Protein AF-A0A1S8CRT4-F1 (afdb_monomer)

Mean predicted aligned error: 5.31 Å

Solvent-accessible surface area (backbone atoms only — not comparable to full-atom values): 3824 Å² total; per-residue (Å²): 107,50,80,47,73,55,9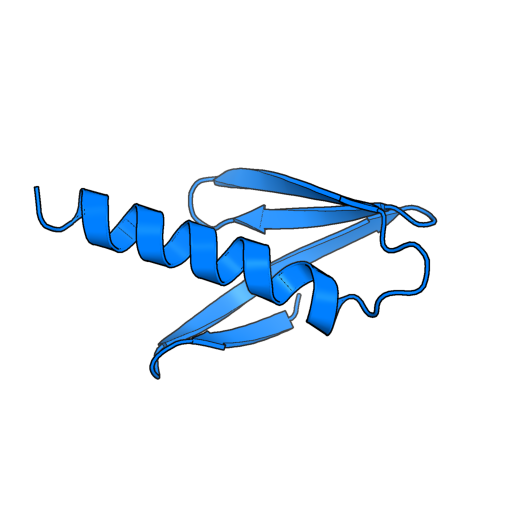8,88,46,76,43,80,37,44,58,50,73,58,92,57,36,37,39,36,49,44,96,87,75,50,72,49,77,46,71,38,86,88,52,52,68,74,67,63,47,49,62,58,52,53,52,49,52,54,54,49,52,60,62,69,78,104

Sequence (62 aa):
MMEYTIEGITHKVEYDVFDDELIVYLPDGTTRTTWLRGLTIKTAIRPHLISYLNGQKVRHEM

Secondary structure (DSSP, 8-state):
-EEEEETTEEEEEEEEEETTEEEEE-TTS-EEEEE-TT--HHHHHHHHHHHHHHHHHHHH--

Foldseek 3Di:
DDWDADPNDIDDWDWDDDPQKIWTQDPVRDIDIDRCVVPDPVVVVVVVVVVVVVVVVVVVVD

pLDDT: mean 83.39, std 10.32, range [48.66, 94.56]

Nearest PDB structures (foldseek):
  2a0s-assembly1_A  TM=8.019E-01  e=2.632E+00  Plasmodium vivax
  6n45-assembly1_B  TM=4.903E-01  e=1.809E+00  Homo sapiens
  8yqu-assembly1_G  TM=4.952E-01  e=1.596E+00  African swine fever virus
  9g8m-assembly1_M  TM=5.865E-01  e=3.830E+00  Homo sapiens
  8v48-assembly1_B  TM=3.358E-01  e=1.030E+00  Escherichia coli B185

Radius of gyration: 11.99 Å; Cα contacts (8 Å, |Δi|>4): 71; chains: 1; bounding box: 32×17×32 Å

Organism: NCBI:txid1907941

Structure (mmCIF, N/CA/C/O backbone):
data_AF-A0A1S8CRT4-F1
#
_entry.id   AF-A0A1S8CRT4-F1
#
loop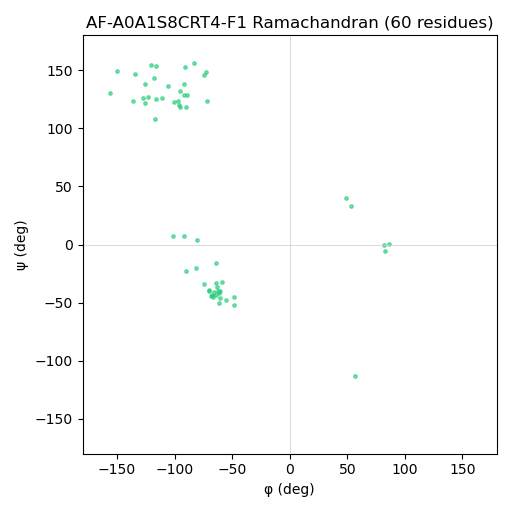_
_atom_site.group_PDB
_atom_site.id
_atom_site.type_symbol
_atom_site.label_atom_id
_atom_site.label_alt_id
_atom_site.label_comp_id
_atom_site.label_asym_id
_atom_site.label_entity_id
_atom_site.label_seq_id
_atom_site.pdbx_PDB_ins_code
_atom_site.Cartn_x
_atom_site.Cartn_y
_atom_site.Cartn_z
_atom_site.occupancy
_atom_site.B_iso_or_equiv
_atom_site.auth_seq_id
_atom_site.auth_comp_id
_atom_site.auth_asym_id
_atom_site.auth_atom_id
_atom_site.pdbx_PDB_model_num
ATOM 1 N N . MET A 1 1 ? 2.208 -10.036 -1.542 1.00 73.88 1 MET A N 1
ATOM 2 C CA . MET A 1 1 ? 1.569 -9.823 -0.219 1.00 73.88 1 MET A CA 1
ATOM 3 C C . MET A 1 1 ? 2.567 -9.171 0.738 1.00 73.88 1 MET A C 1
ATOM 5 O O . MET A 1 1 ? 3.726 -9.570 0.740 1.00 73.88 1 MET A O 1
ATOM 9 N N . MET A 1 2 ? 2.150 -8.159 1.505 1.00 80.44 2 MET A N 1
ATOM 10 C CA . MET A 1 2 ? 2.955 -7.479 2.537 1.00 80.44 2 MET A CA 1
ATOM 11 C C . MET A 1 2 ? 2.128 -7.301 3.817 1.00 80.44 2 MET A C 1
ATOM 13 O O . MET A 1 2 ? 0.917 -7.096 3.756 1.00 80.44 2 MET A O 1
ATOM 17 N N . GLU A 1 3 ? 2.794 -7.364 4.969 1.00 83.44 3 GLU A N 1
ATOM 18 C CA . GLU A 1 3 ? 2.209 -7.037 6.271 1.00 83.44 3 GLU A CA 1
ATOM 19 C C . GLU A 1 3 ? 2.520 -5.583 6.627 1.00 83.44 3 GLU A C 1
ATOM 21 O O . GLU A 1 3 ? 3.659 -5.124 6.496 1.00 83.44 3 GLU A O 1
ATOM 26 N N . TYR A 1 4 ? 1.499 -4.846 7.055 1.00 76.12 4 TYR A N 1
ATOM 27 C CA . TYR A 1 4 ? 1.630 -3.440 7.407 1.00 76.12 4 TYR A CA 1
ATOM 28 C C . TYR A 1 4 ? 0.890 -3.147 8.712 1.00 76.12 4 TYR A C 1
ATOM 30 O O . TYR A 1 4 ? -0.306 -3.409 8.827 1.00 76.12 4 TYR A O 1
ATOM 38 N N . THR A 1 5 ? 1.598 -2.601 9.701 1.00 80.94 5 THR A N 1
ATOM 39 C CA . THR A 1 5 ? 1.021 -2.255 11.005 1.00 80.94 5 THR A CA 1
ATOM 40 C C . THR A 1 5 ? 0.635 -0.780 11.036 1.00 80.94 5 THR A C 1
ATOM 42 O O . THR A 1 5 ? 1.492 0.093 10.879 1.00 80.94 5 THR A O 1
ATOM 45 N N . ILE A 1 6 ? -0.650 -0.493 11.255 1.00 74.69 6 ILE A N 1
ATOM 46 C CA . ILE A 1 6 ? -1.190 0.862 11.446 1.00 74.69 6 ILE A CA 1
ATOM 47 C C . ILE A 1 6 ? -1.905 0.883 12.789 1.00 74.69 6 ILE A C 1
ATOM 49 O O . ILE A 1 6 ? -2.730 0.021 13.063 1.00 74.69 6 ILE A O 1
ATOM 53 N N . GLU A 1 7 ? -1.546 1.844 13.644 1.00 77.06 7 GLU A N 1
ATOM 54 C CA . GLU A 1 7 ? -2.156 2.020 14.974 1.00 77.06 7 GLU A CA 1
ATOM 55 C C . GLU A 1 7 ? -2.143 0.741 15.838 1.00 77.06 7 GLU A C 1
ATOM 57 O O . GLU A 1 7 ? -3.046 0.489 16.627 1.00 77.06 7 GLU A O 1
ATOM 62 N N . GLY A 1 8 ? -1.106 -0.089 15.681 1.00 80.44 8 GLY A N 1
ATOM 63 C CA . GLY A 1 8 ? -0.961 -1.357 16.403 1.00 80.44 8 GLY A CA 1
ATOM 64 C C . GLY A 1 8 ? -1.722 -2.540 15.793 1.00 80.44 8 GLY A C 1
ATOM 65 O O . GLY A 1 8 ? -1.522 -3.668 16.236 1.00 80.44 8 GLY A O 1
ATOM 66 N N . ILE A 1 9 ? -2.526 -2.325 14.747 1.00 78.31 9 ILE A N 1
ATOM 67 C CA . ILE A 1 9 ? -3.234 -3.385 14.025 1.00 78.31 9 ILE A CA 1
ATOM 68 C C . ILE A 1 9 ? -2.425 -3.768 12.787 1.00 78.31 9 ILE A C 1
ATOM 70 O O . ILE A 1 9 ? -2.085 -2.925 11.955 1.00 78.31 9 ILE A O 1
ATOM 74 N N . THR A 1 10 ? -2.085 -5.052 12.671 1.00 82.31 10 THR A N 1
ATOM 75 C CA . THR A 1 10 ? -1.363 -5.578 11.507 1.00 82.31 10 THR A CA 1
ATOM 76 C C . THR A 1 10 ? -2.356 -6.031 10.450 1.00 82.31 10 THR A C 1
ATOM 78 O O . THR A 1 10 ? -3.149 -6.942 10.677 1.00 82.31 10 THR A O 1
ATOM 81 N N . HIS A 1 11 ? -2.285 -5.401 9.282 1.00 77.75 11 HIS A N 1
ATOM 82 C CA . HIS A 1 11 ? -3.096 -5.733 8.123 1.00 77.75 11 HIS A CA 1
ATOM 83 C C . HIS A 1 11 ? -2.251 -6.466 7.085 1.00 77.75 11 HIS A C 1
ATOM 85 O O . HIS A 1 11 ? -1.120 -6.072 6.787 1.00 77.75 11 HIS A O 1
ATOM 91 N N . LYS A 1 12 ? -2.825 -7.529 6.520 1.00 83.56 12 LYS A N 1
ATOM 92 C CA . LYS A 1 12 ? -2.272 -8.217 5.354 1.00 83.56 12 LYS A CA 1
ATOM 93 C C . LYS A 1 12 ? -2.830 -7.567 4.104 1.00 83.56 12 LYS A C 1
ATOM 95 O O . LYS A 1 12 ? -4.039 -7.376 3.998 1.00 83.56 12 LYS A O 1
ATOM 100 N N . VAL A 1 13 ? -1.936 -7.206 3.195 1.00 83.69 13 VAL A N 1
ATOM 101 C CA . VAL A 1 13 ? -2.280 -6.460 1.989 1.00 83.69 13 VAL A CA 1
ATOM 102 C C . VAL A 1 13 ? -1.733 -7.198 0.790 1.00 83.69 13 VAL A C 1
ATOM 104 O O . VAL A 1 13 ? -0.540 -7.525 0.708 1.00 83.69 13 VAL A O 1
ATOM 107 N N . GLU A 1 14 ? -2.625 -7.462 -0.147 1.00 90.75 14 GLU A N 1
ATOM 108 C CA . GLU A 1 14 ? -2.278 -8.000 -1.446 1.00 90.75 14 GLU A CA 1
ATOM 109 C C . GLU A 1 14 ? -2.069 -6.837 -2.405 1.00 90.75 14 GLU A C 1
ATOM 111 O O . GLU A 1 14 ? -2.772 -5.827 -2.365 1.00 90.75 14 GLU A O 1
ATOM 116 N N . TYR A 1 15 ? -1.036 -6.951 -3.225 1.00 91.88 15 TYR A N 1
ATOM 117 C CA . TYR A 1 15 ? -0.723 -5.955 -4.229 1.00 91.88 15 TYR A CA 1
ATOM 118 C C . TYR A 1 15 ? -0.053 -6.638 -5.412 1.00 91.88 15 TYR A C 1
ATOM 120 O O . TYR A 1 15 ? 0.673 -7.617 -5.217 1.00 91.88 15 TYR A O 1
ATOM 128 N N . ASP A 1 16 ? -0.265 -6.068 -6.589 1.00 94.12 16 ASP A N 1
ATOM 129 C CA . ASP A 1 16 ? 0.439 -6.394 -7.821 1.00 94.12 16 ASP A CA 1
ATOM 130 C C . ASP A 1 16 ? 1.140 -5.150 -8.355 1.00 94.12 16 ASP A C 1
ATOM 132 O O . ASP A 1 16 ? 0.740 -4.018 -8.076 1.00 94.12 16 ASP A O 1
ATOM 136 N N . VAL A 1 17 ? 2.202 -5.365 -9.125 1.00 92.69 17 VAL A N 1
ATOM 137 C CA . VAL A 1 17 ? 2.893 -4.296 -9.843 1.00 92.69 17 VAL A CA 1
ATOM 138 C C . VAL A 1 17 ? 2.962 -4.678 -11.309 1.00 92.69 17 VAL A C 1
ATOM 140 O O . VAL A 1 17 ? 3.517 -5.721 -11.657 1.00 92.69 17 VAL A O 1
ATOM 143 N N . PHE A 1 18 ? 2.403 -3.819 -12.153 1.00 92.25 18 PHE A N 1
ATOM 144 C CA . PHE A 1 18 ? 2.451 -3.934 -13.601 1.00 92.25 18 PHE A CA 1
ATOM 145 C C . PHE A 1 18 ? 3.198 -2.724 -14.146 1.00 92.25 18 PHE A C 1
ATOM 147 O O . PHE A 1 18 ? 2.685 -1.610 -14.11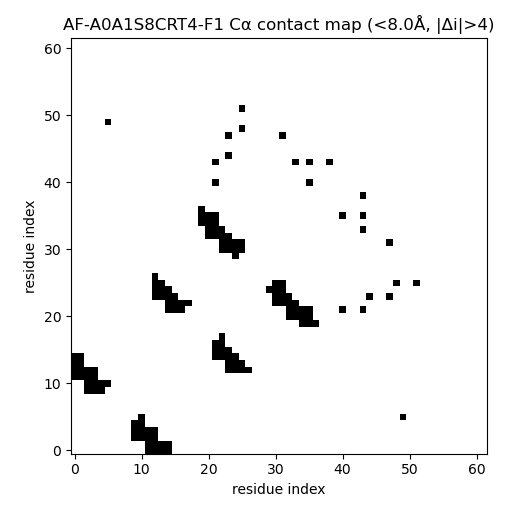8 1.00 92.25 18 PHE A O 1
ATOM 154 N N . ASP A 1 19 ? 4.419 -2.953 -14.630 1.00 90.69 19 ASP A N 1
ATOM 155 C CA . ASP A 1 19 ? 5.326 -1.890 -15.073 1.00 90.69 19 ASP A CA 1
ATOM 156 C C . ASP A 1 19 ? 5.578 -0.859 -13.950 1.00 90.69 19 ASP A C 1
ATOM 158 O O . ASP A 1 19 ? 6.165 -1.210 -12.924 1.00 90.69 19 ASP A O 1
ATOM 162 N N . ASP A 1 20 ? 5.108 0.379 -14.105 1.00 92.62 20 ASP A N 1
ATOM 163 C CA . ASP A 1 20 ? 5.187 1.436 -13.087 1.00 92.62 20 ASP A CA 1
ATOM 164 C C . ASP A 1 20 ? 3.857 1.641 -12.329 1.00 92.62 20 ASP A C 1
ATOM 166 O O . ASP A 1 20 ? 3.730 2.574 -11.539 1.00 92.62 20 ASP A O 1
ATOM 170 N N . GLU A 1 21 ? 2.849 0.790 -12.538 1.00 94.56 21 GLU A N 1
ATOM 171 C CA . GLU A 1 21 ? 1.561 0.850 -11.843 1.00 94.56 21 GLU A CA 1
ATOM 172 C C . GLU A 1 21 ? 1.487 -0.171 -10.700 1.00 94.56 21 GLU A C 1
ATOM 174 O O . GLU A 1 21 ? 1.604 -1.381 -10.886 1.00 94.56 21 GLU A O 1
ATOM 179 N N . LEU A 1 22 ? 1.244 0.329 -9.492 1.00 94.12 22 LEU A N 1
ATOM 180 C CA . LEU A 1 22 ? 0.920 -0.457 -8.309 1.00 94.12 22 LEU A CA 1
ATOM 181 C C . LEU A 1 22 ? -0.597 -0.609 -8.192 1.00 94.12 22 LEU A C 1
ATOM 183 O O . LEU A 1 22 ? -1.315 0.389 -8.133 1.00 94.12 22 LEU A O 1
ATOM 187 N N . ILE A 1 23 ? -1.059 -1.846 -8.041 1.00 94.44 23 ILE A N 1
ATOM 188 C CA . ILE A 1 23 ? -2.447 -2.212 -7.753 1.00 94.44 23 ILE A CA 1
ATOM 189 C C . ILE A 1 23 ? -2.503 -2.777 -6.335 1.00 94.44 23 ILE A C 1
ATOM 191 O O . ILE A 1 23 ? -1.765 -3.697 -6.006 1.00 94.44 23 ILE A O 1
ATOM 195 N N . VAL A 1 24 ? -3.369 -2.232 -5.485 1.00 91.81 24 VAL A N 1
ATOM 196 C CA . VAL A 1 24 ? -3.555 -2.649 -4.089 1.00 91.81 24 VAL A CA 1
ATOM 197 C C . VAL A 1 24 ? -4.963 -3.202 -3.920 1.00 91.81 24 VAL A C 1
ATOM 199 O O . VAL A 1 24 ? -5.934 -2.500 -4.206 1.00 91.81 24 VAL A O 1
ATOM 202 N N . TYR A 1 25 ? -5.071 -4.429 -3.416 1.00 90.25 25 TYR A N 1
ATOM 203 C CA . TYR A 1 25 ? -6.341 -5.079 -3.104 1.00 90.25 25 TYR A CA 1
ATOM 204 C C . TYR A 1 25 ? -6.659 -4.862 -1.624 1.00 90.25 25 TYR A C 1
ATOM 206 O O . TYR A 1 25 ? -5.891 -5.248 -0.736 1.00 90.25 25 TYR A O 1
ATOM 214 N N . LEU A 1 26 ? -7.773 -4.183 -1.360 1.00 85.94 26 LEU A N 1
ATOM 215 C CA . LEU A 1 26 ? -8.218 -3.860 -0.012 1.00 85.94 26 LEU A CA 1
ATOM 216 C C . LEU A 1 26 ? -9.152 -4.953 0.533 1.00 85.94 26 LEU A C 1
ATOM 218 O O . LEU A 1 26 ? -9.847 -5.618 -0.237 1.00 85.94 26 LEU A O 1
ATOM 222 N N . PRO A 1 27 ? -9.219 -5.134 1.866 1.00 80.44 27 PRO A N 1
ATOM 223 C CA . PRO A 1 27 ? -10.051 -6.178 2.471 1.00 80.44 27 PRO A CA 1
ATOM 224 C C . PRO A 1 27 ? -11.566 -6.031 2.253 1.00 80.44 27 PRO A C 1
ATOM 226 O O . PRO A 1 27 ? -12.294 -6.992 2.476 1.00 80.44 27 PRO A O 1
ATOM 229 N N . ASP A 1 28 ? -12.061 -4.863 1.831 1.00 81.81 28 ASP A N 1
ATOM 230 C CA . ASP A 1 28 ? -13.469 -4.663 1.452 1.00 81.81 28 ASP A CA 1
ATOM 231 C C . ASP A 1 28 ? -13.787 -5.141 0.023 1.00 81.81 28 ASP A C 1
ATOM 233 O O . ASP A 1 28 ? -14.907 -4.958 -0.454 1.00 81.81 28 ASP A O 1
ATOM 237 N N . GLY A 1 29 ? -12.808 -5.741 -0.660 1.00 83.44 29 GLY A N 1
ATOM 238 C CA . GLY A 1 29 ? -12.918 -6.193 -2.044 1.00 83.44 29 GLY A CA 1
ATOM 239 C C . GLY A 1 29 ? -12.694 -5.085 -3.071 1.00 83.44 29 GLY A C 1
ATOM 240 O O . GLY A 1 29 ? -12.752 -5.357 -4.270 1.00 83.44 29 GLY A O 1
ATOM 241 N N . THR A 1 30 ? -12.429 -3.846 -2.642 1.00 87.38 30 THR A N 1
ATOM 242 C CA . THR A 1 30 ? -12.088 -2.758 -3.562 1.00 87.38 30 THR A CA 1
ATOM 243 C C . THR A 1 30 ? -10.609 -2.778 -3.926 1.00 87.38 30 THR A C 1
ATOM 245 O O . THR A 1 30 ? -9.756 -3.281 -3.194 1.00 87.38 30 THR A O 1
ATOM 248 N N . THR A 1 31 ? -10.289 -2.194 -5.077 1.00 91.25 31 THR A N 1
ATOM 249 C CA . THR A 1 31 ? -8.914 -2.046 -5.554 1.00 91.25 31 THR A CA 1
ATOM 250 C C . THR A 1 31 ? -8.551 -0.581 -5.699 1.00 91.25 31 THR A C 1
ATOM 252 O O . THR A 1 31 ? -9.373 0.233 -6.125 1.00 91.25 31 THR A O 1
ATOM 255 N N . ARG A 1 32 ? -7.301 -0.239 -5.390 1.00 91.69 32 ARG A N 1
ATOM 256 C CA . ARG A 1 32 ? -6.748 1.102 -5.617 1.00 91.69 32 ARG A CA 1
ATOM 257 C C . ARG A 1 32 ? -5.472 1.010 -6.426 1.00 91.69 32 ARG A C 1
ATOM 259 O O . ARG A 1 32 ? -4.643 0.152 -6.145 1.00 91.69 32 ARG A O 1
ATOM 266 N N . THR A 1 33 ? -5.300 1.913 -7.386 1.00 92.9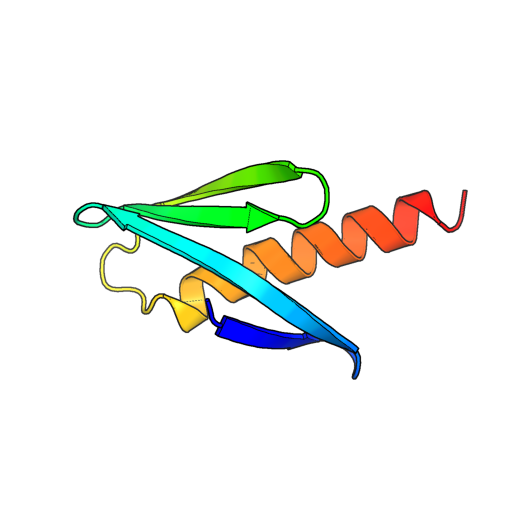4 33 THR A N 1
ATOM 267 C CA . THR A 1 33 ? -4.096 1.951 -8.218 1.00 92.94 33 THR A CA 1
ATOM 268 C C . THR A 1 33 ? -3.294 3.231 -8.017 1.00 92.94 33 THR A C 1
ATOM 270 O O . THR A 1 33 ? -3.803 4.264 -7.563 1.00 92.94 33 THR A O 1
ATOM 273 N N . THR A 1 34 ? -1.990 3.159 -8.267 1.00 92.56 34 THR A N 1
ATOM 274 C CA . THR A 1 34 ? -1.065 4.289 -8.163 1.00 92.56 34 THR A CA 1
ATOM 275 C C . THR A 1 34 ? 0.151 4.057 -9.035 1.00 92.56 34 THR A C 1
ATOM 277 O O . THR A 1 34 ? 0.812 3.034 -8.924 1.00 92.56 34 THR A O 1
ATOM 280 N N . TRP A 1 35 ? 0.494 5.055 -9.839 1.00 94.31 35 TRP A N 1
ATOM 281 C CA . TRP A 1 35 ? 1.763 5.086 -10.555 1.00 94.31 35 TRP A CA 1
ATOM 282 C C . TRP A 1 35 ? 2.903 5.350 -9.572 1.00 94.31 35 TRP A C 1
ATOM 284 O O . TRP A 1 35 ? 2.873 6.349 -8.847 1.00 94.31 35 TRP A O 1
ATOM 294 N N . LEU A 1 36 ? 3.889 4.457 -9.533 1.00 92.38 36 LEU A N 1
ATOM 295 C CA . LEU A 1 36 ? 5.026 4.528 -8.628 1.00 92.38 36 LEU A CA 1
ATOM 296 C C . LEU A 1 36 ? 5.906 5.729 -8.971 1.00 92.38 36 LEU A C 1
ATOM 298 O O . LEU A 1 36 ? 6.263 6.475 -8.061 1.00 92.38 36 LEU A O 1
ATOM 302 N N . ARG A 1 37 ? 6.219 5.974 -10.249 1.00 91.19 37 ARG A N 1
ATOM 303 C CA . ARG A 1 37 ? 7.021 7.127 -10.705 1.00 91.19 37 ARG A CA 1
ATOM 304 C C . ARG A 1 37 ? 8.315 7.298 -9.901 1.00 91.19 37 ARG A C 1
ATOM 306 O O . ARG A 1 37 ? 8.689 8.409 -9.527 1.00 91.19 37 ARG A O 1
ATOM 313 N N . GLY A 1 38 ? 8.970 6.181 -9.581 1.00 89.25 38 GLY A N 1
ATOM 314 C CA . GLY A 1 38 ? 10.178 6.140 -8.746 1.00 89.25 38 GLY A CA 1
AT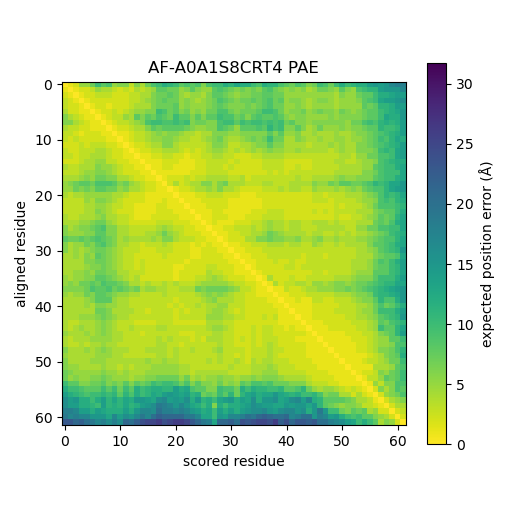OM 315 C C . GLY A 1 38 ? 9.938 6.066 -7.230 1.00 89.25 38 GLY A C 1
ATOM 316 O O . GLY A 1 38 ? 10.899 5.998 -6.463 1.00 89.25 38 GLY A O 1
ATOM 317 N N . LEU A 1 39 ? 8.686 6.040 -6.765 1.00 89.62 39 LEU A N 1
ATOM 318 C CA . LEU A 1 39 ? 8.348 5.701 -5.384 1.00 89.62 39 LEU A CA 1
ATOM 319 C C . LEU A 1 39 ? 8.501 4.200 -5.149 1.00 89.62 39 LEU A C 1
ATOM 321 O O . LEU A 1 39 ? 8.181 3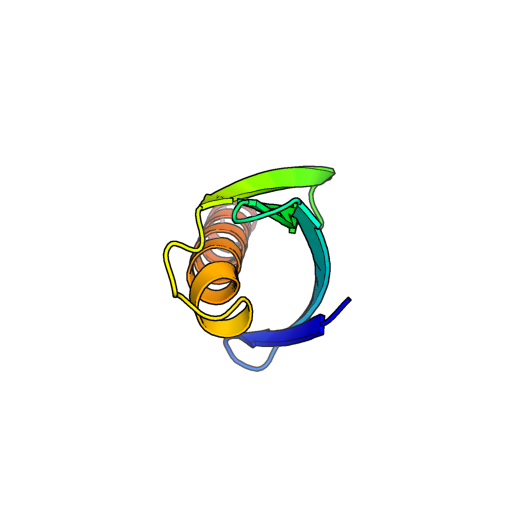.368 -5.993 1.00 89.62 39 LEU A O 1
ATOM 325 N N . THR A 1 40 ? 8.924 3.837 -3.941 1.00 89.00 40 THR A N 1
ATOM 326 C CA . THR A 1 40 ? 8.877 2.433 -3.533 1.00 89.00 40 THR A CA 1
ATOM 327 C C . THR A 1 40 ? 7.436 2.005 -3.272 1.00 89.00 40 THR A C 1
ATOM 329 O O . THR A 1 40 ? 6.629 2.779 -2.749 1.00 89.00 40 THR A O 1
ATOM 332 N N . ILE A 1 41 ? 7.148 0.732 -3.537 1.00 88.50 41 ILE A N 1
ATOM 333 C CA . ILE A 1 41 ? 5.862 0.087 -3.242 1.00 88.50 41 ILE A CA 1
ATOM 334 C C . ILE A 1 41 ? 5.415 0.377 -1.801 1.00 88.50 41 ILE A C 1
ATOM 336 O O . ILE A 1 41 ? 4.282 0.781 -1.563 1.00 88.50 41 ILE A O 1
ATOM 340 N N . LYS A 1 42 ? 6.325 0.262 -0.825 1.00 85.94 42 LYS A N 1
ATOM 341 C CA . LYS A 1 42 ? 6.024 0.509 0.594 1.00 85.94 42 LYS A CA 1
ATOM 342 C C . LYS A 1 42 ? 5.549 1.943 0.852 1.00 85.94 42 LYS A C 1
ATOM 344 O O . LYS A 1 42 ? 4.638 2.153 1.653 1.00 85.94 42 LYS A O 1
ATOM 349 N N . THR A 1 43 ? 6.158 2.922 0.183 1.00 87.69 43 THR A N 1
ATOM 350 C CA . THR A 1 43 ? 5.763 4.333 0.288 1.00 87.69 43 THR A CA 1
ATOM 351 C C . THR A 1 43 ? 4.409 4.580 -0.374 1.00 87.69 43 THR A C 1
ATOM 353 O O . THR A 1 43 ? 3.589 5.299 0.191 1.00 87.69 43 THR A O 1
ATOM 356 N N . ALA A 1 44 ? 4.156 3.955 -1.526 1.00 89.56 44 ALA A N 1
ATOM 357 C CA . ALA A 1 44 ? 2.919 4.120 -2.285 1.00 89.56 44 ALA A CA 1
ATOM 358 C C . ALA A 1 44 ? 1.707 3.398 -1.657 1.00 89.56 44 ALA A C 1
ATOM 360 O O . ALA A 1 44 ? 0.601 3.929 -1.698 1.00 89.56 44 ALA A O 1
ATOM 361 N N . ILE A 1 45 ? 1.894 2.238 -1.013 1.00 88.19 45 ILE A N 1
ATOM 362 C CA . ILE A 1 45 ? 0.815 1.473 -0.351 1.00 88.19 45 ILE A CA 1
ATOM 363 C C . ILE A 1 45 ? 0.301 2.176 0.914 1.00 88.19 45 ILE A C 1
ATOM 365 O O . ILE A 1 45 ? -0.901 2.182 1.185 1.00 88.19 45 ILE A O 1
ATOM 369 N N . ARG A 1 46 ? 1.198 2.776 1.705 1.00 86.62 46 ARG A N 1
ATOM 370 C CA . ARG A 1 46 ? 0.873 3.381 3.009 1.00 86.62 46 ARG A CA 1
ATOM 371 C C . ARG A 1 46 ? -0.349 4.322 2.992 1.00 86.62 46 ARG A C 1
ATOM 373 O O . ARG A 1 46 ? -1.229 4.125 3.832 1.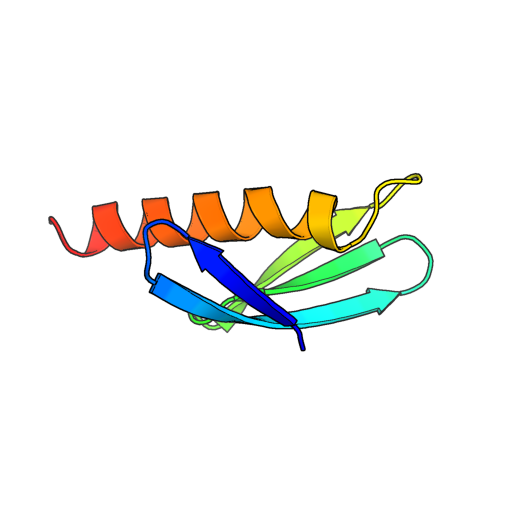00 86.62 46 ARG A O 1
ATOM 380 N N . PRO A 1 47 ? -0.446 5.332 2.103 1.00 87.31 47 PRO A N 1
ATOM 381 C CA . PRO A 1 47 ? -1.593 6.243 2.090 1.00 87.31 47 PRO A CA 1
ATOM 382 C C . PRO A 1 47 ? -2.917 5.543 1.753 1.00 87.31 47 PRO A C 1
ATOM 384 O O . PRO A 1 47 ? -3.951 5.912 2.313 1.00 87.31 47 PRO A O 1
ATOM 387 N N . HIS A 1 48 ? -2.899 4.507 0.907 1.00 86.56 48 HIS A N 1
ATOM 388 C CA . HIS A 1 48 ? -4.098 3.726 0.578 1.00 86.56 48 HIS A CA 1
ATOM 389 C C . HIS A 1 48 ? -4.651 2.998 1.797 1.00 86.56 48 HIS A C 1
ATOM 391 O O . HIS A 1 48 ? -5.852 3.059 2.050 1.00 86.56 48 HIS A O 1
ATOM 397 N N . LEU A 1 49 ? -3.770 2.386 2.590 1.00 83.06 49 LEU A N 1
ATOM 398 C CA . LEU A 1 49 ? -4.161 1.682 3.811 1.00 83.06 49 LEU A CA 1
ATOM 399 C C . LEU A 1 49 ? -4.683 2.626 4.889 1.00 83.06 49 LEU A C 1
ATOM 401 O O . LEU A 1 49 ? -5.712 2.346 5.492 1.00 83.06 49 LEU A O 1
ATOM 405 N N . ILE A 1 50 ? -4.021 3.765 5.106 1.00 85.50 50 ILE A N 1
ATOM 406 C CA . ILE A 1 50 ? -4.483 4.760 6.086 1.00 85.50 50 ILE A CA 1
ATOM 407 C C . ILE A 1 50 ? -5.874 5.273 5.705 1.00 85.50 50 ILE A C 1
ATOM 409 O O . ILE A 1 50 ? -6.769 5.337 6.544 1.00 85.50 50 ILE A O 1
ATOM 413 N N . SER A 1 51 ? -6.078 5.605 4.427 1.00 85.88 51 SER A N 1
ATOM 414 C CA . SER A 1 51 ? -7.380 6.052 3.929 1.00 85.88 51 SER A CA 1
ATOM 415 C C . SER A 1 51 ? -8.459 4.978 4.093 1.00 85.88 51 SER A C 1
ATOM 417 O O . SER A 1 51 ? -9.574 5.304 4.497 1.00 85.88 51 SER A O 1
ATOM 419 N N . TYR A 1 52 ? -8.133 3.715 3.812 1.00 84.00 52 TYR A N 1
ATOM 420 C CA . TYR A 1 52 ? -9.043 2.590 4.007 1.00 84.00 52 TYR A CA 1
ATOM 421 C C . TYR A 1 52 ? -9.457 2.425 5.475 1.00 84.00 52 TYR A C 1
ATOM 423 O O . TYR A 1 52 ? -10.648 2.379 5.777 1.00 84.00 52 TYR A O 1
ATOM 431 N N . LEU A 1 53 ? -8.489 2.407 6.395 1.00 81.81 53 LEU A N 1
ATOM 432 C CA . LEU A 1 53 ? -8.747 2.220 7.825 1.00 81.81 53 LEU A CA 1
ATOM 433 C C . LEU A 1 53 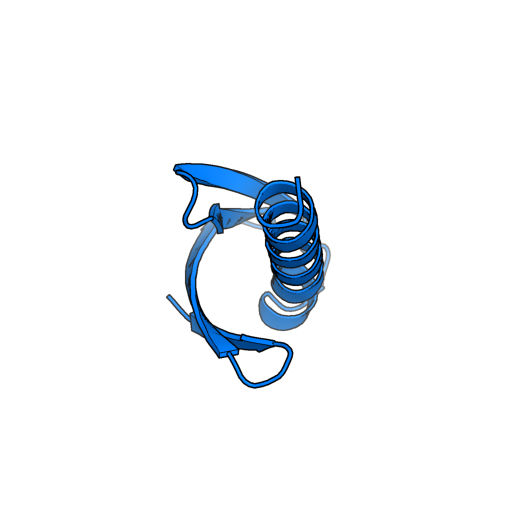? -9.531 3.381 8.431 1.00 81.81 53 LEU A C 1
ATOM 435 O O . LEU A 1 53 ? -10.472 3.155 9.187 1.00 81.81 53 LEU A O 1
ATOM 439 N N . ASN A 1 54 ? -9.211 4.618 8.046 1.00 81.44 54 ASN A N 1
ATOM 440 C CA . ASN A 1 54 ? -9.993 5.780 8.463 1.00 81.44 54 ASN A CA 1
ATOM 441 C C . ASN A 1 54 ? -11.434 5.702 7.936 1.00 81.44 54 ASN A C 1
ATOM 443 O O . ASN A 1 54 ? -12.372 6.004 8.668 1.00 81.44 54 ASN A O 1
ATOM 447 N N . GLY A 1 55 ? -11.625 5.241 6.696 1.00 76.75 55 GLY A N 1
ATOM 448 C CA . GLY A 1 55 ? -12.956 4.989 6.142 1.00 76.75 55 GLY A CA 1
ATOM 449 C C . GLY A 1 55 ? -13.721 3.890 6.887 1.00 76.75 55 GLY A C 1
ATOM 450 O O . GLY A 1 55 ? -14.929 4.016 7.077 1.00 76.75 55 GLY A O 1
ATOM 451 N N . GLN A 1 56 ? -13.036 2.836 7.343 1.00 70.19 56 GLN A N 1
ATOM 452 C CA . GLN A 1 56 ? -13.646 1.784 8.161 1.00 70.19 56 GLN A CA 1
ATOM 453 C C . GLN A 1 56 ? -14.048 2.275 9.554 1.00 70.19 56 GLN A C 1
ATOM 455 O O . GLN A 1 56 ? -15.159 1.974 9.979 1.00 70.19 56 GLN A O 1
ATOM 460 N N . LYS A 1 57 ? -13.195 3.046 10.245 1.00 62.16 57 LYS A N 1
ATOM 461 C CA . LYS A 1 57 ? -13.527 3.624 11.561 1.00 62.16 57 LYS A CA 1
ATOM 462 C C . LYS A 1 57 ? -14.807 4.453 11.498 1.00 62.16 57 LYS A C 1
ATOM 464 O O . LYS A 1 57 ? -15.744 4.193 12.243 1.00 62.16 57 LYS A O 1
ATOM 469 N N . VAL A 1 58 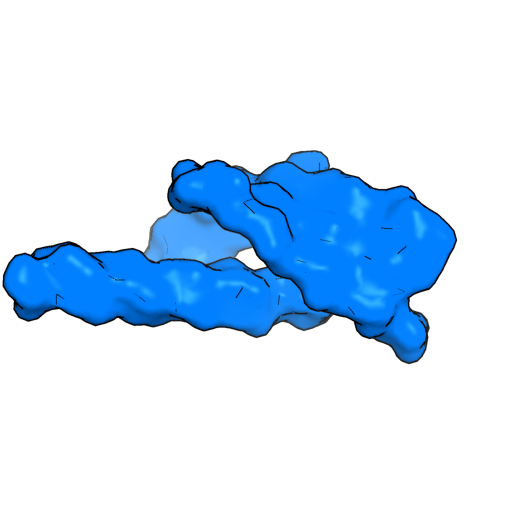? -14.900 5.328 10.496 1.00 62.19 58 VAL A N 1
ATOM 470 C CA . VAL A 1 58 ? -16.092 6.152 10.248 1.00 62.19 58 VAL A CA 1
ATOM 471 C C . VAL A 1 58 ? -17.349 5.304 10.013 1.00 62.19 58 VAL A C 1
ATOM 473 O O . VAL A 1 58 ? -18.431 5.718 10.399 1.00 62.19 58 VAL A O 1
ATOM 476 N N . ARG A 1 59 ? -17.236 4.112 9.413 1.00 59.81 59 ARG A N 1
ATOM 477 C CA . ARG A 1 59 ? -18.378 3.199 9.205 1.00 59.81 59 ARG A CA 1
ATOM 478 C C . ARG A 1 59 ? -18.738 2.355 10.429 1.00 59.81 59 ARG A C 1
ATOM 480 O O . ARG A 1 59 ? -19.837 1.819 10.459 1.00 59.81 59 ARG A O 1
ATOM 487 N N . HIS A 1 60 ? -17.823 2.183 11.382 1.00 54.97 60 HIS A N 1
ATOM 488 C CA . HIS A 1 60 ? -18.064 1.420 12.610 1.00 54.97 60 HIS A CA 1
ATOM 489 C C . HIS A 1 60 ? -18.599 2.299 13.753 1.00 54.97 60 HIS A C 1
ATOM 491 O O . HIS A 1 60 ? -19.245 1.789 14.659 1.00 54.97 60 HIS A O 1
ATOM 497 N N . GLU A 1 61 ? -18.343 3.608 13.704 1.00 57.41 61 GLU A N 1
ATOM 498 C CA . GLU A 1 61 ? -18.816 4.595 14.688 1.00 57.41 61 GLU A CA 1
ATOM 499 C C . GLU A 1 61 ? -20.170 5.247 14.316 1.00 57.41 61 GLU A C 1
ATOM 501 O O . GLU A 1 61 ? -20.592 6.183 14.996 1.00 57.41 61 GLU A O 1
ATOM 506 N N . MET A 1 62 ? -20.848 4.772 13.257 1.00 48.66 62 MET A N 1
ATOM 507 C CA . MET A 1 62 ? -22.196 5.210 12.841 1.00 48.66 62 MET A CA 1
ATOM 508 C C . MET A 1 62 ? -23.294 4.222 13.226 1.00 48.66 62 MET A C 1
ATOM 510 O O . MET A 1 62 ? -23.054 2.999 13.118 1.00 48.66 62 MET A O 1
#